Protein AF-A0A3D4JA39-F1 (afdb_monomer_lite)

Structure (mmCIF, N/CA/C/O backbone):
data_AF-A0A3D4JA39-F1
#
_entry.id   AF-A0A3D4JA39-F1
#
loop_
_atom_site.group_PDB
_atom_site.id
_atom_site.type_symbol
_atom_site.label_atom_id
_atom_site.label_alt_id
_atom_site.label_comp_id
_atom_site.label_asym_id
_atom_site.label_entity_id
_atom_site.label_seq_id
_atom_site.pdbx_PDB_ins_code
_atom_site.Cartn_x
_atom_site.Cartn_y
_atom_site.Cartn_z
_atom_site.occupancy
_atom_site.B_iso_or_equiv
_atom_site.auth_seq_id
_atom_site.auth_comp_id
_atom_site.auth_asym_id
_atom_site.auth_atom_id
_atom_site.pdbx_PDB_model_num
ATOM 1 N N . ASN A 1 1 ? 11.334 -9.284 -13.046 1.00 84.00 1 ASN A N 1
ATOM 2 C CA . ASN A 1 1 ? 9.888 -9.323 -13.360 1.00 84.00 1 ASN A CA 1
ATOM 3 C C . ASN A 1 1 ? 9.221 -8.082 -12.798 1.00 84.00 1 ASN A C 1
ATOM 5 O O . ASN A 1 1 ? 9.524 -7.733 -11.665 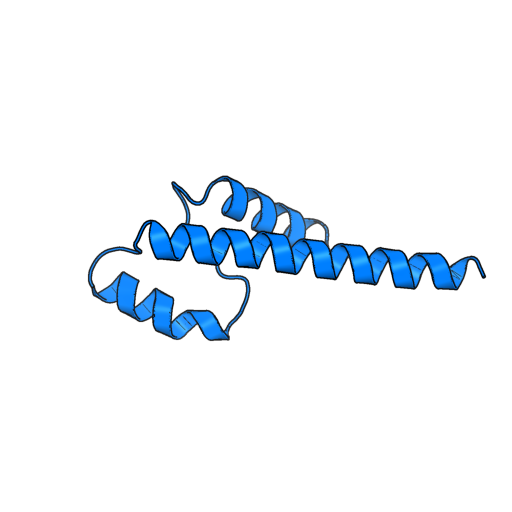1.00 84.00 1 ASN A O 1
ATOM 9 N N . ILE A 1 2 ? 8.384 -7.412 -13.596 1.00 95.56 2 ILE A N 1
ATOM 10 C CA . ILE A 1 2 ? 7.591 -6.243 -13.180 1.00 95.56 2 ILE A CA 1
ATOM 11 C C . ILE A 1 2 ? 6.234 -6.743 -12.665 1.00 95.56 2 ILE A C 1
ATOM 13 O O . ILE A 1 2 ? 5.571 -7.511 -13.360 1.00 95.56 2 ILE A O 1
ATOM 17 N N . ASP A 1 3 ? 5.842 -6.334 -11.461 1.00 96.44 3 ASP A N 1
ATOM 18 C CA . ASP A 1 3 ? 4.581 -6.702 -10.822 1.00 96.44 3 ASP A CA 1
ATOM 19 C C . ASP A 1 3 ? 3.507 -5.643 -11.094 1.00 96.44 3 ASP A C 1
ATOM 21 O O . ASP A 1 3 ? 3.633 -4.479 -10.721 1.00 96.44 3 ASP A O 1
ATOM 25 N N . ILE A 1 4 ? 2.429 -6.076 -11.741 1.00 97.12 4 ILE A N 1
ATOM 26 C CA . ILE A 1 4 ? 1.256 -5.251 -12.039 1.00 97.12 4 ILE A CA 1
ATOM 27 C C . ILE A 1 4 ? 0.176 -5.431 -10.968 1.00 97.12 4 ILE A C 1
ATOM 29 O O . ILE A 1 4 ? -0.521 -4.479 -10.604 1.00 97.12 4 ILE A O 1
ATOM 33 N N . GLY A 1 5 ? 0.025 -6.655 -10.460 1.00 97.50 5 GLY A N 1
ATOM 34 C CA . GLY A 1 5 ? -1.045 -7.024 -9.541 1.00 97.50 5 GLY A CA 1
ATOM 35 C C . GLY A 1 5 ? -0.833 -6.410 -8.163 1.00 97.50 5 GLY A C 1
ATOM 36 O O . GLY A 1 5 ? -1.739 -5.759 -7.638 1.00 97.50 5 GLY A O 1
ATOM 37 N N . GLY A 1 6 ? 0.376 -6.551 -7.614 1.00 96.75 6 GLY A N 1
ATOM 38 C CA . GLY A 1 6 ? 0.736 -6.011 -6.305 1.00 96.75 6 GLY A CA 1
ATOM 39 C C . GLY A 1 6 ? 0.552 -4.495 -6.235 1.00 96.75 6 GLY A C 1
ATOM 40 O O . GLY A 1 6 ? -0.161 -3.994 -5.364 1.00 96.75 6 GLY A O 1
ATOM 41 N N . VAL A 1 7 ? 1.098 -3.762 -7.212 1.00 97.56 7 VAL A N 1
ATOM 42 C CA . VAL A 1 7 ? 0.974 -2.295 -7.301 1.00 97.56 7 VAL A CA 1
ATOM 43 C C . VAL A 1 7 ? -0.489 -1.863 -7.426 1.00 97.56 7 VAL A C 1
ATOM 45 O O . VAL A 1 7 ? -0.917 -0.913 -6.768 1.00 97.56 7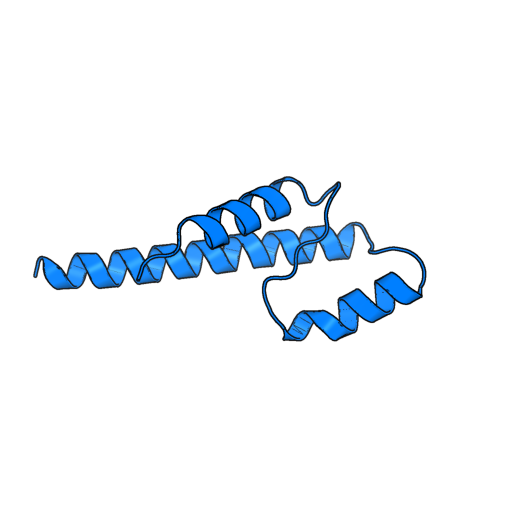 VAL A O 1
ATOM 48 N N . THR A 1 8 ? -1.286 -2.578 -8.226 1.00 98.31 8 THR A N 1
ATOM 49 C CA . THR A 1 8 ? -2.717 -2.283 -8.392 1.00 98.31 8 THR A CA 1
ATOM 50 C C . THR A 1 8 ? -3.472 -2.416 -7.070 1.00 98.31 8 THR A C 1
ATOM 52 O O . THR A 1 8 ? -4.220 -1.508 -6.700 1.00 98.31 8 THR A O 1
ATOM 55 N N . LEU A 1 9 ? -3.258 -3.510 -6.332 1.00 98.38 9 LEU A N 1
ATOM 56 C CA . LEU A 1 9 ? -3.921 -3.750 -5.048 1.00 98.38 9 LEU A CA 1
ATOM 57 C C . LEU A 1 9 ? -3.512 -2.721 -3.990 1.00 98.38 9 LEU A C 1
ATOM 59 O O . LEU A 1 9 ? -4.384 -2.175 -3.311 1.00 98.38 9 LEU A O 1
ATOM 63 N N . ILE A 1 10 ? -2.216 -2.403 -3.889 1.00 98.38 10 ILE A N 1
ATOM 64 C CA . ILE A 1 10 ? -1.711 -1.406 -2.935 1.00 98.38 10 ILE A CA 1
ATOM 65 C C . ILE A 1 10 ? -2.336 -0.037 -3.215 1.00 98.38 10 ILE A C 1
ATOM 67 O O . ILE A 1 10 ? -2.889 0.580 -2.304 1.00 98.38 10 ILE A O 1
ATOM 71 N N . ARG A 1 11 ? -2.335 0.425 -4.473 1.00 98.50 11 ARG A N 1
ATOM 72 C CA . ARG A 1 11 ? -2.916 1.731 -4.837 1.00 98.50 11 ARG A CA 1
ATOM 73 C C . ARG A 1 11 ? -4.425 1.777 -4.624 1.00 98.50 11 ARG A C 1
ATOM 75 O O . ARG A 1 11 ? -4.943 2.792 -4.158 1.00 98.50 11 ARG A O 1
ATOM 82 N N . ALA A 1 12 ? -5.137 0.696 -4.945 1.00 98.75 12 ALA A N 1
ATOM 83 C CA . ALA A 1 12 ? -6.578 0.609 -4.731 1.00 98.75 12 ALA A CA 1
ATOM 84 C C . ALA A 1 12 ? -6.933 0.695 -3.239 1.00 98.75 12 ALA A C 1
ATOM 86 O O . ALA A 1 12 ? -7.819 1.465 -2.862 1.00 98.75 12 ALA A O 1
ATOM 87 N N . ALA A 1 13 ? -6.215 -0.044 -2.389 1.00 98.62 13 ALA A N 1
ATOM 88 C CA . ALA A 1 13 ? -6.432 -0.021 -0.950 1.00 98.62 13 ALA A CA 1
ATOM 89 C C . ALA A 1 13 ? -6.025 1.323 -0.326 1.00 98.62 13 ALA A C 1
ATOM 91 O O . ALA A 1 13 ? -6.778 1.864 0.479 1.00 98.62 13 ALA A O 1
ATOM 92 N N . ALA A 1 14 ? -4.898 1.905 -0.754 1.00 98.50 14 ALA A N 1
ATOM 93 C CA . ALA A 1 14 ? -4.442 3.218 -0.302 1.00 98.50 14 ALA A CA 1
ATOM 94 C C . ALA A 1 14 ? -5.448 4.324 -0.648 1.00 98.50 14 ALA A C 1
ATOM 96 O O . ALA A 1 14 ? -5.787 5.131 0.209 1.00 98.50 14 ALA A O 1
ATOM 97 N N . LYS A 1 15 ? -5.998 4.339 -1.870 1.00 98.56 15 LYS A N 1
ATOM 98 C CA . LYS A 1 15 ? -7.082 5.265 -2.244 1.00 98.56 15 LYS A CA 1
ATOM 99 C C . LYS A 1 15 ? -8.313 5.083 -1.349 1.00 98.56 15 LYS A C 1
ATOM 101 O O . LYS A 1 15 ? -8.966 6.055 -0.993 1.00 98.56 15 LYS A O 1
ATOM 106 N N . ASN A 1 16 ? -8.650 3.839 -1.020 1.00 98.62 16 ASN A N 1
ATOM 107 C CA . ASN A 1 16 ? -9.860 3.484 -0.284 1.00 98.62 16 ASN A CA 1
ATOM 108 C C . ASN A 1 16 ? -9.627 3.339 1.235 1.00 98.62 16 ASN A C 1
ATOM 110 O O . ASN A 1 16 ? -10.367 2.619 1.909 1.00 98.62 16 ASN A O 1
ATOM 114 N N . HIS A 1 17 ? -8.611 4.013 1.785 1.00 98.44 17 HIS A N 1
ATOM 115 C CA . HIS A 1 17 ? -8.179 3.867 3.181 1.00 98.44 17 HIS A CA 1
ATOM 116 C C . HIS A 1 17 ? -9.247 4.249 4.219 1.00 98.44 17 HIS A C 1
ATOM 118 O O . HIS A 1 17 ? -9.084 4.005 5.406 1.00 98.44 17 HIS A O 1
ATOM 124 N N . GLU A 1 18 ? -10.345 4.890 3.827 1.00 98.12 18 GLU A N 1
ATOM 125 C CA . GLU A 1 18 ? -11.474 5.137 4.732 1.00 98.12 18 GLU A CA 1
ATOM 126 C C . GLU A 1 18 ? -12.243 3.848 5.062 1.00 98.12 18 GLU A C 1
ATOM 128 O O . GLU A 1 18 ? -12.984 3.794 6.039 1.00 98.12 18 GLU A O 1
ATOM 133 N N . ARG A 1 19 ? -12.089 2.802 4.240 1.00 97.25 19 ARG A N 1
ATOM 134 C CA . ARG A 1 19 ? -12.889 1.568 4.307 1.00 97.25 19 ARG A CA 1
ATOM 135 C C . ARG A 1 19 ? -12.050 0.305 4.454 1.00 97.25 19 ARG A C 1
ATOM 137 O O . ARG A 1 19 ? -12.582 -0.713 4.882 1.00 97.25 19 ARG A O 1
ATOM 144 N N . VAL A 1 20 ? -10.772 0.350 4.082 1.00 97.69 20 VAL A N 1
ATOM 145 C CA . VAL A 1 20 ? -9.853 -0.792 4.167 1.00 97.69 20 VAL A CA 1
ATOM 146 C C . VAL A 1 20 ? -8.532 -0.380 4.806 1.00 97.69 20 VAL A C 1
ATOM 148 O O . VAL A 1 20 ? -8.103 0.764 4.684 1.00 97.69 20 VAL A O 1
ATOM 151 N N . THR A 1 21 ? -7.871 -1.330 5.463 1.00 97.94 21 THR A N 1
ATOM 152 C CA . THR A 1 21 ? -6.508 -1.162 5.980 1.00 97.94 21 THR A CA 1
ATOM 153 C C . THR A 1 21 ? -5.554 -1.944 5.086 1.00 97.94 21 THR A C 1
ATOM 155 O O . THR A 1 21 ? -5.758 -3.136 4.865 1.00 97.94 21 THR A O 1
ATOM 158 N N . LEU A 1 22 ? -4.520 -1.278 4.577 1.00 98.06 22 LEU A N 1
ATOM 159 C CA . LEU A 1 22 ? -3.422 -1.896 3.835 1.00 98.06 22 LEU A CA 1
ATOM 160 C C . LEU A 1 22 ? -2.158 -1.936 4.687 1.00 98.06 22 LEU A C 1
ATOM 162 O O . LEU A 1 22 ? -1.934 -1.038 5.492 1.00 98.06 22 LEU A O 1
ATOM 166 N N . ILE A 1 23 ? -1.314 -2.937 4.458 1.00 98.00 23 ILE A N 1
ATOM 167 C CA . ILE A 1 23 ? 0.042 -2.977 5.000 1.00 98.00 23 ILE A CA 1
ATOM 168 C C . ILE A 1 23 ? 0.983 -3.389 3.870 1.00 98.00 23 ILE A C 1
ATOM 170 O O . ILE A 1 23 ? 0.785 -4.438 3.262 1.00 98.00 23 ILE A O 1
ATOM 174 N N . CYS A 1 24 ? 1.976 -2.552 3.574 1.00 96.19 24 CYS A N 1
ATOM 175 C CA . CYS A 1 24 ? 2.985 -2.807 2.540 1.00 96.19 24 CYS A CA 1
ATOM 176 C C . CYS A 1 24 ? 4.385 -3.068 3.114 1.00 96.19 24 CYS A C 1
ATOM 178 O O . CYS A 1 24 ? 5.282 -3.450 2.369 1.00 96.19 24 CYS A O 1
ATOM 180 N N . GLU A 1 25 ? 4.574 -2.900 4.427 1.00 95.88 25 GLU A N 1
ATOM 181 C CA . GLU A 1 25 ? 5.841 -3.145 5.112 1.00 95.88 25 GLU A CA 1
ATOM 182 C C . GLU A 1 25 ? 5.636 -4.043 6.343 1.00 95.88 25 GLU A C 1
ATOM 184 O O . GLU A 1 25 ? 4.786 -3.743 7.186 1.00 95.88 25 GLU A O 1
ATOM 189 N N . PRO A 1 26 ? 6.434 -5.115 6.513 1.00 97.62 26 PRO A N 1
ATOM 190 C CA . PRO A 1 26 ? 6.317 -6.003 7.674 1.00 97.62 26 PRO A CA 1
ATOM 191 C C . PRO A 1 26 ? 6.539 -5.319 9.029 1.00 97.62 26 PRO A C 1
ATOM 193 O O . PRO A 1 26 ? 6.074 -5.804 10.058 1.00 97.62 26 PRO A O 1
ATOM 196 N N . THR A 1 27 ? 7.248 -4.191 9.042 1.00 97.69 27 THR A N 1
ATOM 197 C CA . THR A 1 27 ? 7.517 -3.385 10.241 1.00 97.69 27 THR A CA 1
ATOM 198 C C . THR A 1 27 ? 6.244 -2.819 10.876 1.00 97.69 27 THR A C 1
ATOM 200 O O . THR A 1 27 ? 6.226 -2.598 12.085 1.00 97.69 27 THR A O 1
ATOM 203 N N . ASP A 1 28 ? 5.164 -2.655 10.105 1.00 98.00 28 ASP A N 1
ATOM 204 C CA . ASP A 1 28 ? 3.884 -2.129 10.593 1.00 98.00 28 ASP A CA 1
ATOM 205 C C . ASP A 1 28 ? 2.971 -3.215 11.197 1.00 98.00 28 ASP A C 1
ATOM 207 O O . ASP A 1 28 ? 1.923 -2.902 11.760 1.00 98.00 28 ASP A O 1
ATOM 211 N N . TYR A 1 29 ? 3.330 -4.502 11.111 1.00 98.25 29 TYR A N 1
ATOM 212 C CA . TYR A 1 29 ? 2.454 -5.583 11.585 1.00 98.25 29 TYR A CA 1
ATOM 213 C C . TYR A 1 29 ? 2.136 -5.473 13.074 1.00 98.25 29 TYR A C 1
ATOM 215 O O . TYR A 1 29 ? 0.983 -5.630 13.468 1.00 98.25 29 TYR A O 1
ATOM 223 N N . ASN A 1 30 ? 3.136 -5.171 13.903 1.00 98.19 30 ASN A N 1
ATOM 224 C CA . ASN A 1 30 ? 2.946 -5.119 15.350 1.00 98.19 30 ASN A CA 1
ATOM 225 C C . ASN A 1 30 ? 2.049 -3.950 15.778 1.00 98.19 30 ASN A C 1
ATOM 227 O O . ASN A 1 30 ? 1.175 -4.144 16.619 1.00 98.19 30 ASN A O 1
ATOM 231 N N . SER A 1 31 ? 2.228 -2.758 15.200 1.00 96.94 31 SER A N 1
ATOM 232 C CA . SER A 1 31 ? 1.410 -1.585 15.537 1.00 96.94 31 SER A CA 1
ATOM 233 C C . SER A 1 31 ? -0.039 -1.763 15.084 1.00 96.94 31 SER A C 1
ATOM 235 O O . SER A 1 31 ? -0.964 -1.520 15.858 1.00 96.94 31 SER A O 1
ATOM 237 N N . VAL A 1 32 ? -0.250 -2.276 13.868 1.00 98.06 32 VAL A N 1
ATOM 238 C CA . VAL A 1 32 ? -1.597 -2.554 13.351 1.00 98.06 32 VAL A CA 1
ATOM 239 C C . VAL A 1 32 ? -2.279 -3.661 14.153 1.00 98.06 32 VAL A C 1
ATOM 241 O O . VAL A 1 32 ? -3.463 -3.546 14.462 1.00 98.06 32 VAL A O 1
ATOM 244 N N . LEU A 1 33 ? -1.552 -4.714 14.539 1.00 98.06 33 LEU A N 1
ATOM 245 C CA . LEU A 1 33 ? -2.101 -5.784 15.372 1.00 98.06 33 LEU A CA 1
ATOM 246 C C . LEU A 1 33 ? -2.533 -5.268 16.750 1.00 98.06 33 LEU A C 1
ATOM 248 O O . LEU A 1 33 ? -3.597 -5.658 17.227 1.00 98.06 33 LEU A O 1
ATOM 252 N N . GLN A 1 34 ? -1.752 -4.380 17.369 1.00 98.12 34 GLN A N 1
ATOM 253 C CA . GLN A 1 34 ? -2.105 -3.764 18.651 1.00 98.12 34 GLN A CA 1
ATOM 254 C C . GLN A 1 34 ? -3.403 -2.948 18.560 1.00 98.12 34 GLN A C 1
ATOM 256 O O . GLN A 1 34 ? -4.279 -3.105 19.409 1.00 98.12 34 GLN A O 1
ATOM 261 N N . GLU A 1 35 ? -3.569 -2.127 17.518 1.00 97.94 35 GLU A N 1
ATOM 262 C CA . GLU A 1 35 ? -4.823 -1.390 17.289 1.00 97.94 35 GLU A CA 1
ATOM 263 C C . GLU A 1 35 ? -6.000 -2.320 16.964 1.00 97.94 35 GLU A C 1
ATOM 265 O O . GLU A 1 35 ? -7.134 -2.090 17.383 1.00 97.94 35 GLU A O 1
ATOM 270 N N . LEU A 1 36 ? -5.752 -3.412 16.240 1.00 96.81 36 LEU A N 1
ATOM 271 C CA . LEU A 1 36 ? -6.804 -4.378 15.942 1.00 96.81 36 LEU A CA 1
ATOM 272 C C . LEU A 1 36 ? -7.295 -5.069 17.220 1.00 96.81 36 LEU A C 1
ATOM 274 O O . LEU A 1 36 ? -8.496 -5.250 17.403 1.00 96.81 36 LEU A O 1
ATOM 278 N N . GLN A 1 37 ? -6.372 -5.416 18.120 1.00 97.88 37 GLN A N 1
ATOM 279 C CA . GLN A 1 37 ? -6.680 -6.013 19.420 1.00 97.88 37 GLN A CA 1
ATOM 280 C C . GLN A 1 37 ? -7.391 -5.041 20.371 1.00 97.88 37 GLN A C 1
ATOM 282 O O . GLN A 1 37 ? -8.164 -5.492 21.213 1.00 97.88 37 GLN A O 1
ATOM 287 N N . SER A 1 38 ? -7.183 -3.726 20.228 1.00 96.88 38 SER A N 1
ATOM 288 C CA . SER A 1 38 ? -7.926 -2.708 20.987 1.00 96.88 38 SER A CA 1
ATOM 289 C C . SER A 1 38 ? -9.325 -2.415 20.422 1.00 96.88 38 SER A C 1
ATOM 291 O O . SER A 1 38 ? -10.089 -1.668 21.032 1.00 96.88 38 SER A O 1
ATOM 293 N N . GLY A 1 39 ? -9.691 -3.050 19.302 1.00 96.44 39 GLY A N 1
ATOM 294 C CA . GLY A 1 39 ? -11.053 -3.117 18.769 1.00 96.44 39 GLY A CA 1
ATOM 295 C C . GLY A 1 39 ? -11.216 -2.518 17.375 1.00 96.44 39 GLY A C 1
ATOM 296 O O . GLY A 1 39 ? -12.115 -2.926 16.640 1.00 96.44 39 GLY A O 1
ATOM 297 N N . SER A 1 40 ? -10.356 -1.580 16.972 1.00 96.06 40 SER A N 1
ATOM 298 C CA . SER A 1 40 ? -10.409 -0.992 15.632 1.00 96.06 40 SER A CA 1
ATOM 299 C C . SER A 1 40 ? -9.121 -0.269 15.270 1.00 96.06 40 SER A C 1
ATOM 301 O O . SER A 1 40 ? -8.535 0.411 16.107 1.00 96.06 40 SER A O 1
ATOM 303 N N . ILE A 1 41 ? -8.766 -0.301 13.986 1.00 97.94 41 ILE A N 1
ATOM 304 C CA . ILE A 1 41 ? -7.722 0.573 13.443 1.00 97.94 41 ILE A CA 1
ATOM 305 C C . ILE A 1 41 ? -8.250 2.006 13.380 1.00 97.94 41 ILE A C 1
ATOM 307 O O . ILE A 1 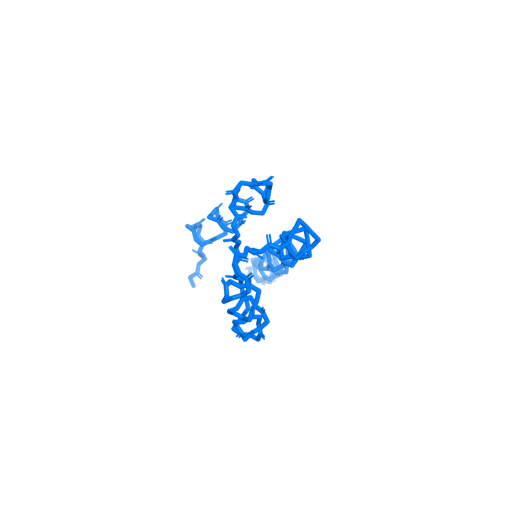41 ? -9.362 2.239 12.894 1.00 97.94 41 ILE A O 1
ATOM 311 N N . SER A 1 42 ? -7.457 2.969 13.832 1.00 97.75 42 SER A N 1
ATOM 312 C CA . SER A 1 42 ? -7.809 4.386 13.777 1.00 97.75 42 SER A CA 1
ATOM 313 C C . SER A 1 42 ? -7.787 4.945 12.344 1.00 97.75 42 SER A C 1
ATOM 315 O O . SER A 1 42 ? -7.076 4.454 11.460 1.00 97.75 42 SER A O 1
ATOM 317 N N . ASP A 1 43 ? -8.551 6.017 12.104 1.00 98.19 43 ASP A N 1
ATOM 318 C CA . ASP A 1 43 ? -8.502 6.758 10.833 1.00 98.19 43 ASP A CA 1
ATOM 319 C C . ASP A 1 43 ? -7.111 7.336 10.556 1.00 98.19 43 ASP A C 1
ATOM 321 O O . ASP A 1 43 ? -6.663 7.379 9.408 1.00 98.19 43 ASP A O 1
ATOM 325 N N . GLU A 1 44 ? -6.420 7.780 11.607 1.00 98.19 44 GLU A N 1
ATOM 326 C CA . GLU A 1 44 ? -5.066 8.315 11.507 1.00 98.19 44 GLU A CA 1
ATOM 327 C C . GLU A 1 44 ? -4.086 7.244 11.018 1.00 98.19 44 GLU A C 1
ATOM 329 O O . GLU A 1 44 ? -3.322 7.490 10.082 1.00 98.19 44 GLU A O 1
ATOM 334 N N . THR A 1 45 ? -4.153 6.036 11.583 1.00 98.25 45 THR A N 1
ATOM 335 C CA . THR A 1 45 ? -3.314 4.912 11.158 1.00 98.25 45 THR A CA 1
ATOM 336 C C . THR A 1 45 ? -3.609 4.505 9.720 1.00 98.25 45 THR A C 1
ATOM 338 O O . THR A 1 45 ? -2.674 4.358 8.933 1.00 98.25 45 THR A O 1
ATOM 341 N N . ARG A 1 46 ? -4.883 4.425 9.306 1.00 98.56 46 ARG A N 1
ATOM 342 C CA . ARG A 1 46 ? -5.216 4.140 7.897 1.00 98.56 46 ARG A CA 1
ATOM 343 C C . ARG A 1 46 ? -4.677 5.200 6.934 1.00 98.56 46 ARG A C 1
ATOM 345 O O . ARG A 1 46 ? -4.138 4.840 5.890 1.00 98.56 46 ARG A O 1
ATOM 352 N N . LYS A 1 47 ? -4.750 6.489 7.289 1.00 98.62 47 LYS A N 1
ATOM 353 C CA . LYS A 1 47 ? -4.161 7.581 6.488 1.00 98.62 47 LYS A CA 1
ATOM 354 C C . LYS A 1 47 ? -2.641 7.455 6.380 1.00 98.62 47 LYS A C 1
ATOM 356 O O . LYS A 1 47 ? -2.099 7.580 5.285 1.00 98.62 47 LYS A O 1
ATOM 361 N N . LYS A 1 48 ? -1.951 7.163 7.489 1.00 98.56 48 LYS A N 1
ATOM 362 C CA . LYS A 1 48 ? -0.495 6.931 7.496 1.00 98.56 48 LYS A CA 1
ATOM 363 C C . LYS A 1 48 ? -0.113 5.758 6.590 1.00 98.56 48 LYS A C 1
ATOM 365 O O . LYS A 1 48 ? 0.774 5.899 5.753 1.00 98.56 48 LYS A O 1
ATOM 370 N N . LEU A 1 49 ? -0.824 4.636 6.695 1.00 98.69 49 LEU A N 1
ATOM 371 C CA . LEU A 1 49 ? -0.598 3.453 5.860 1.00 98.69 49 LEU A CA 1
ATOM 372 C C . LEU A 1 49 ? -0.886 3.721 4.374 1.00 98.69 49 LEU A C 1
ATOM 374 O O . LEU A 1 49 ? -0.165 3.224 3.513 1.00 98.69 49 LEU A O 1
ATOM 378 N N . ALA A 1 50 ? -1.881 4.553 4.053 1.00 98.75 50 ALA A N 1
ATOM 379 C CA . ALA A 1 50 ? -2.153 4.976 2.679 1.00 98.75 50 ALA A CA 1
ATOM 380 C C . ALA A 1 50 ? -1.004 5.793 2.074 1.00 98.75 50 ALA A C 1
ATOM 382 O O . ALA A 1 50 ? -0.610 5.541 0.934 1.00 98.75 50 ALA A O 1
ATOM 383 N N . ILE A 1 51 ? -0.438 6.730 2.844 1.00 98.62 51 ILE A N 1
ATOM 384 C CA . ILE A 1 51 ? 0.741 7.505 2.431 1.00 98.62 51 ILE A CA 1
ATOM 385 C C . ILE A 1 51 ? 1.912 6.560 2.142 1.00 98.62 51 ILE A C 1
ATOM 387 O O . ILE A 1 51 ? 2.519 6.660 1.076 1.00 98.62 51 ILE A O 1
ATOM 391 N N . LYS A 1 52 ? 2.184 5.604 3.044 1.00 98.50 52 LYS A N 1
ATOM 392 C CA . LYS A 1 52 ? 3.239 4.595 2.842 1.00 98.50 52 LYS A CA 1
ATOM 393 C C . LYS A 1 52 ? 2.987 3.742 1.597 1.00 98.50 52 LYS A C 1
ATOM 395 O O . LYS A 1 52 ? 3.904 3.540 0.808 1.00 98.50 52 LYS A O 1
ATOM 400 N N . GLY A 1 53 ? 1.746 3.308 1.369 1.00 98.50 53 GLY A N 1
ATOM 401 C CA . GLY A 1 53 ? 1.374 2.538 0.181 1.00 98.50 53 GLY A CA 1
ATOM 402 C C . GLY A 1 53 ? 1.653 3.283 -1.125 1.00 98.50 53 GLY A C 1
ATOM 403 O O . GLY A 1 53 ? 2.266 2.723 -2.031 1.00 98.50 53 GLY A O 1
ATOM 404 N N . PHE A 1 54 ? 1.266 4.560 -1.218 1.00 98.69 54 PHE A N 1
ATOM 405 C CA . PHE A 1 54 ? 1.573 5.369 -2.401 1.00 98.69 54 PHE A CA 1
ATOM 406 C C . PHE A 1 54 ? 3.076 5.607 -2.576 1.00 98.69 54 PHE A C 1
ATOM 408 O O . PHE A 1 54 ? 3.562 5.477 -3.701 1.00 98.69 54 PHE A O 1
ATOM 415 N N . ALA A 1 55 ? 3.808 5.891 -1.493 1.00 98.50 55 ALA A N 1
ATOM 416 C CA . ALA A 1 55 ? 5.261 6.056 -1.531 1.00 98.50 55 ALA A CA 1
ATOM 417 C C . ALA A 1 55 ? 5.959 4.789 -2.053 1.00 98.50 55 ALA A C 1
ATOM 419 O O . ALA A 1 55 ? 6.711 4.860 -3.019 1.00 98.50 55 ALA A O 1
ATOM 420 N N . SER A 1 56 ? 5.604 3.619 -1.513 1.00 97.75 56 SER A N 1
ATOM 421 C CA . SER A 1 56 ? 6.150 2.328 -1.945 1.00 97.75 56 SER A CA 1
ATOM 422 C C . SER A 1 56 ? 5.947 2.080 -3.445 1.00 97.75 56 SER A C 1
ATOM 424 O O . SER A 1 56 ? 6.868 1.648 -4.138 1.00 97.75 56 SER A O 1
ATOM 426 N N . THR A 1 57 ? 4.767 2.409 -3.984 1.00 98.00 57 THR A N 1
ATOM 427 C CA . THR A 1 57 ? 4.508 2.248 -5.425 1.00 98.00 57 THR A CA 1
ATOM 428 C C . THR A 1 57 ? 5.234 3.276 -6.292 1.00 98.00 57 THR A C 1
ATOM 430 O O . THR A 1 57 ? 5.649 2.943 -7.398 1.00 98.00 57 THR A O 1
ATOM 433 N N . ALA A 1 58 ? 5.449 4.496 -5.791 1.00 98.44 58 ALA A N 1
ATOM 434 C CA . ALA A 1 58 ? 6.223 5.516 -6.496 1.00 98.44 58 ALA A CA 1
ATOM 435 C C . ALA A 1 58 ? 7.715 5.145 -6.583 1.00 98.44 58 ALA A C 1
ATOM 437 O O . ALA A 1 58 ? 8.335 5.308 -7.639 1.00 98.44 58 ALA A O 1
ATOM 438 N N . ASP A 1 59 ? 8.277 4.596 -5.503 1.00 98.00 59 ASP A N 1
ATOM 439 C CA . ASP A 1 59 ? 9.651 4.085 -5.479 1.00 98.00 59 ASP A CA 1
ATOM 440 C C . ASP A 1 59 ? 9.812 2.907 -6.450 1.00 98.00 59 ASP A C 1
ATOM 442 O O . ASP A 1 59 ? 10.779 2.846 -7.216 1.00 98.00 59 ASP A O 1
ATOM 446 N N . TYR A 1 60 ? 8.824 2.006 -6.482 1.00 97.81 60 TYR A N 1
ATOM 447 C CA . TYR A 1 60 ? 8.794 0.875 -7.408 1.00 97.81 60 TYR A CA 1
ATOM 448 C C . TYR A 1 60 ? 8.782 1.319 -8.880 1.00 97.81 60 TYR A C 1
ATOM 450 O O . TYR A 1 60 ? 9.611 0.863 -9.673 1.00 97.81 60 TYR A O 1
ATOM 458 N N . ASP A 1 61 ? 7.905 2.260 -9.240 1.00 98.12 61 ASP A N 1
ATOM 459 C CA . ASP A 1 61 ? 7.829 2.808 -10.600 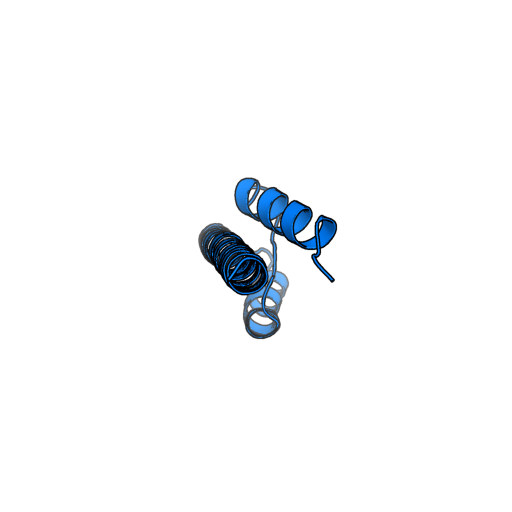1.00 98.12 61 ASP A CA 1
ATOM 4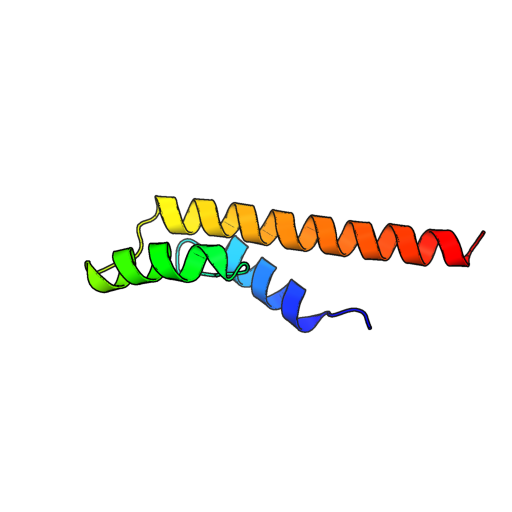60 C C . ASP A 1 61 ? 9.122 3.548 -10.990 1.00 98.12 61 ASP A C 1
ATOM 462 O O . ASP A 1 61 ? 9.592 3.443 -12.128 1.00 98.12 61 ASP A O 1
ATOM 466 N N . THR A 1 62 ? 9.754 4.246 -10.040 1.00 98.38 62 THR A N 1
ATOM 467 C CA . THR A 1 62 ? 11.043 4.928 -10.248 1.00 98.38 62 THR A CA 1
ATOM 468 C C . THR A 1 62 ? 12.171 3.938 -10.547 1.00 98.38 62 THR A C 1
ATOM 470 O O . THR A 1 62 ? 12.992 4.176 -11.444 1.00 98.38 62 THR A O 1
ATOM 473 N N . ALA A 1 63 ? 12.204 2.806 -9.840 1.00 97.75 63 ALA A N 1
ATOM 474 C CA . ALA A 1 63 ? 13.172 1.742 -10.085 1.00 97.75 63 ALA A CA 1
ATOM 475 C C . ALA A 1 63 ? 12.983 1.122 -11.480 1.00 97.75 63 ALA A C 1
ATOM 477 O O . ALA A 1 63 ? 13.959 0.952 -12.215 1.00 97.75 63 ALA A O 1
ATOM 478 N N . ILE A 1 64 ? 11.734 0.859 -11.885 1.00 97.62 64 ILE A N 1
ATOM 479 C CA . ILE A 1 64 ? 11.411 0.366 -13.233 1.00 97.62 64 ILE A CA 1
ATOM 480 C C . ILE A 1 64 ? 11.862 1.363 -14.300 1.00 97.62 64 ILE A C 1
ATOM 482 O O . ILE A 1 64 ? 12.521 0.970 -15.263 1.00 97.62 64 ILE A O 1
ATOM 486 N N . HIS A 1 65 ? 11.535 2.647 -14.133 1.00 97.56 65 HIS A N 1
ATOM 487 C CA . HIS A 1 65 ? 11.933 3.692 -15.074 1.00 97.56 65 HIS A CA 1
ATOM 488 C C . HIS A 1 65 ? 13.453 3.738 -15.254 1.00 97.56 65 HIS A C 1
ATOM 490 O O . HIS A 1 65 ? 13.939 3.754 -16.386 1.00 97.56 65 HIS A O 1
ATOM 496 N N . THR A 1 66 ? 14.197 3.734 -14.145 1.00 97.69 66 THR A N 1
ATOM 497 C CA . THR A 1 66 ? 15.666 3.759 -14.155 1.00 97.69 66 THR A CA 1
ATOM 498 C C . THR A 1 66 ? 16.229 2.558 -14.909 1.00 97.69 66 THR A C 1
ATOM 500 O O . THR A 1 66 ? 17.013 2.740 -15.838 1.00 97.69 66 THR A O 1
ATOM 503 N N . TYR A 1 67 ? 15.753 1.354 -14.587 1.00 96.62 67 TYR A N 1
ATOM 504 C CA . TYR A 1 67 ? 16.180 0.122 -15.246 1.00 96.62 67 TYR A CA 1
ATOM 505 C C . TYR A 1 67 ? 15.912 0.133 -16.758 1.00 96.62 67 TYR A C 1
ATOM 507 O O . TYR A 1 67 ? 16.804 -0.162 -17.550 1.00 96.62 67 TYR A O 1
ATOM 515 N N . LEU A 1 68 ? 14.703 0.512 -17.187 1.00 97.00 68 LEU A N 1
ATOM 516 C CA . LEU A 1 68 ? 14.355 0.558 -18.613 1.00 97.00 68 LEU A CA 1
ATOM 517 C C . LEU A 1 68 ? 15.159 1.623 -19.369 1.00 97.00 68 LEU A C 1
ATOM 519 O O . LEU A 1 68 ? 15.542 1.410 -20.517 1.00 97.00 68 LEU A O 1
ATOM 523 N N . LYS A 1 69 ? 15.448 2.761 -18.729 1.00 97.50 69 LYS A N 1
ATOM 524 C CA . LYS A 1 69 ? 16.264 3.835 -19.309 1.00 97.50 69 LYS A CA 1
ATOM 525 C C . LYS A 1 69 ? 17.705 3.395 -19.571 1.00 97.50 69 LYS A C 1
ATOM 527 O O . LYS A 1 69 ? 18.289 3.832 -20.559 1.00 97.50 69 LYS A O 1
ATOM 532 N N . GLU A 1 70 ? 18.279 2.565 -18.704 1.00 96.38 70 GLU A N 1
ATOM 533 C CA . GLU A 1 70 ? 19.633 2.024 -18.874 1.00 96.38 70 GLU A CA 1
ATOM 534 C C . GLU A 1 70 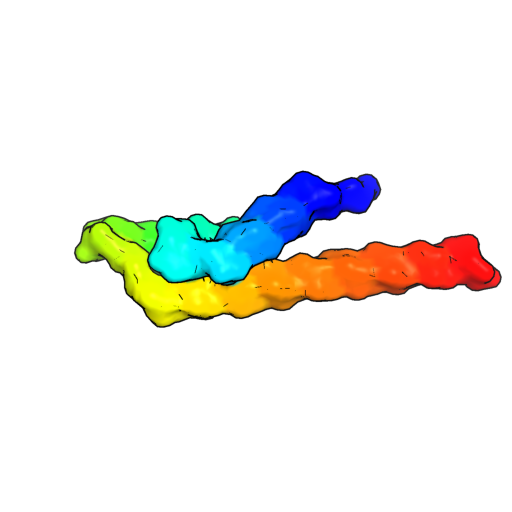? 19.737 1.045 -20.048 1.00 96.38 70 GLU A C 1
ATOM 536 O O . GLU A 1 70 ? 20.798 0.951 -20.647 1.00 96.38 70 GLU A O 1
ATOM 541 N N . GLN A 1 71 ? 18.649 0.374 -20.436 1.00 92.19 71 GLN A N 1
ATOM 542 C CA . GLN A 1 71 ? 18.657 -0.575 -21.560 1.00 92.19 71 GLN A CA 1
ATOM 543 C C . GLN A 1 71 ? 18.679 0.075 -22.947 1.00 92.19 71 GLN A C 1
ATOM 545 O O . GLN A 1 71 ? 18.961 -0.602 -23.932 1.00 92.19 71 GLN A O 1
ATOM 550 N N . ILE A 1 72 ? 18.323 1.358 -23.040 1.00 93.19 72 ILE A N 1
ATOM 551 C CA . ILE A 1 72 ? 18.285 2.104 -24.309 1.00 93.19 72 ILE A CA 1
ATOM 552 C C . ILE A 1 72 ? 19.564 2.950 -24.485 1.00 93.19 72 ILE A C 1
ATOM 554 O O . ILE A 1 72 ? 19.744 3.598 -25.515 1.00 93.19 72 ILE A O 1
ATOM 558 N N . LYS A 1 73 ? 20.455 2.961 -23.487 1.00 60.31 73 LYS A N 1
ATOM 559 C CA . LYS A 1 73 ? 21.767 3.615 -23.550 1.00 60.31 73 LYS A CA 1
ATOM 560 C C . LYS A 1 73 ? 22.854 2.634 -23.961 1.00 60.31 73 LYS A C 1
ATOM 562 O O . LYS A 1 73 ? 23.773 3.099 -24.667 1.00 60.31 73 LYS A O 1
#

Secondary structure (DSSP, 8-state):
---SHHHHHHHHHHHTTTT-----SGGGHHHHHHHHHTTS--HHHHHHHHHHHHHHHHHHHHHHHHHHHHTT-

Foldseek 3Di:
DQDPPLLVVLQVCLVVLVPHADAPDPVCVVVLVVQVVVPDDDSVNSNVRSVVSVVVSVVSVVVVVVVVVVVVD

Sequence (73 aa):
NIDIGGVTLIRAAAKNHERVTLICEPTDYNSVLQELQSGSISDETRKKLAIKGFASTADYDTAIHTYLKEQIK

pLDDT: mean 96.97, std 4.74, range [60.31, 98.75]

Radius of gyration: 14.88 Å; chains: 1; bounding box: 35×18×45 Å